Protein AF-A0A1F6TNJ2-F1 (afdb_monomer)

Sequence (83 aa):
MARFVSRERALIAGALLFWVWLPAAFAVPALVAQVIDGDTIVLTEGRHVRLIGVNTPEFWAGRNSESAAGARGAGAARRAHAR

Mean predicted aligned error: 14.44 Å

Foldseek 3Di:
DDDDDDPVNVVVVVVVVCVVPVVVVPDDDFAFPADQFPQWTATPVGDIGGHPPDDGQHPDPDPPRPPVVVVVVVPPVVPVPPD

pLDDT: mean 76.13, std 19.57, range [41.53, 98.19]

InterPro domains:
  IPR035437 SNase-like, OB-fold superfamily [G3DSA:2.40.50.90] (25-83)
  IPR035437 SNase-like, OB-fold superfamily [SSF50199] (27-67)

Nearest PDB structures (foldseek):
  7jh3-assembly2_B  TM=4.049E-01  e=1.703E+00  Escherichia coli K-12
  4atq-assembly3_L  TM=3.707E-01  e=1.823E+00  Paenarthrobacter aurescens TC1
  1wkh-assembly1_B  TM=4.359E-01  e=2.746E+00  Thermus thermophilus
  4atp-assembly2_H  TM=3.706E-01  e=2.090E+00  Paenarthrobacter aurescens TC1
  4atp-assembly2_E  TM=3.697E-01  e=4.135E+00  Paenarthrobacter aurescens TC1

Structure (mmCIF, N/CA/C/O backbone):
data_AF-A0A1F6TNJ2-F1
#
_entry.id   AF-A0A1F6TNJ2-F1
#
loop_
_atom_site.group_PDB
_atom_site.id
_atom_site.type_symbol
_atom_site.label_atom_id
_atom_site.label_alt_id
_atom_site.label_comp_id
_atom_site.label_asym_id
_atom_site.label_entity_id
_atom_site.label_seq_id
_atom_site.pdbx_PDB_ins_code
_atom_site.Cartn_x
_atom_site.Cartn_y
_atom_site.Cartn_z
_atom_site.occupancy
_atom_site.B_iso_or_equiv
_atom_site.auth_seq_id
_atom_site.auth_comp_id
_atom_site.auth_asym_id
_atom_site.auth_atom_id
_atom_site.pdbx_PDB_model_num
ATOM 1 N N . MET A 1 1 ? 22.639 5.753 -43.591 1.00 41.53 1 MET A N 1
ATOM 2 C CA . MET A 1 1 ? 23.462 5.997 -42.384 1.00 41.53 1 MET A CA 1
ATOM 3 C C . MET A 1 1 ? 22.794 5.300 -41.196 1.00 41.53 1 MET A C 1
ATOM 5 O O . MET A 1 1 ? 22.008 5.915 -40.492 1.00 41.53 1 MET A O 1
ATOM 9 N N . ALA A 1 2 ? 22.994 3.986 -41.042 1.00 49.25 2 ALA A N 1
ATOM 10 C CA . ALA A 1 2 ? 22.334 3.194 -39.999 1.00 49.25 2 ALA A CA 1
ATOM 11 C C . ALA A 1 2 ? 23.175 3.232 -38.712 1.00 49.25 2 ALA A C 1
ATOM 13 O O . ALA A 1 2 ? 24.321 2.786 -38.707 1.00 49.25 2 ALA A O 1
ATOM 14 N N . ARG A 1 3 ? 22.637 3.806 -37.630 1.00 62.62 3 ARG A N 1
ATOM 15 C CA . ARG A 1 3 ? 23.287 3.787 -36.311 1.00 62.62 3 ARG A CA 1
ATOM 16 C C . ARG A 1 3 ? 23.038 2.422 -35.673 1.00 62.62 3 ARG A C 1
ATOM 18 O O . ARG A 1 3 ? 21.930 2.147 -35.227 1.00 62.62 3 ARG A O 1
ATOM 25 N N . PHE A 1 4 ? 24.067 1.585 -35.616 1.00 63.09 4 PHE A N 1
ATOM 26 C CA . PHE A 1 4 ? 24.055 0.383 -34.789 1.00 63.09 4 PHE A CA 1
ATOM 27 C C . PHE A 1 4 ? 24.071 0.800 -33.313 1.00 63.09 4 PHE A C 1
ATOM 29 O O . PHE A 1 4 ? 25.008 1.452 -32.849 1.00 63.09 4 PHE A O 1
ATOM 36 N N . VAL A 1 5 ? 23.022 0.458 -32.565 1.00 69.56 5 VAL A N 1
ATOM 37 C CA . VAL A 1 5 ? 23.062 0.508 -31.098 1.00 69.56 5 VAL A CA 1
ATOM 38 C C . VAL A 1 5 ? 23.991 -0.617 -30.641 1.00 69.56 5 VAL A C 1
ATOM 40 O O . VAL A 1 5 ? 23.804 -1.766 -31.037 1.00 69.56 5 VAL A O 1
ATOM 43 N N . SER A 1 6 ? 25.020 -0.305 -29.846 1.00 83.69 6 SER A N 1
ATOM 44 C CA . SER A 1 6 ? 25.916 -1.336 -29.311 1.00 83.69 6 SER A CA 1
ATOM 45 C C . SER A 1 6 ? 25.149 -2.273 -28.369 1.00 83.69 6 SER A C 1
ATOM 47 O O . SER A 1 6 ? 24.273 -1.833 -27.622 1.00 83.69 6 SER A O 1
ATOM 49 N N . ARG A 1 7 ? 25.480 -3.573 -28.387 1.00 83.69 7 ARG A N 1
ATOM 50 C CA . ARG A 1 7 ? 24.832 -4.615 -27.563 1.00 83.69 7 ARG A CA 1
ATOM 51 C C . ARG A 1 7 ? 24.742 -4.221 -26.085 1.00 83.69 7 ARG A C 1
ATOM 53 O O . ARG A 1 7 ? 23.707 -4.410 -25.465 1.00 83.69 7 ARG A O 1
ATOM 60 N N . GLU A 1 8 ? 25.794 -3.617 -25.543 1.00 84.25 8 GLU A N 1
ATOM 61 C CA . GLU A 1 8 ? 25.852 -3.133 -24.156 1.00 84.25 8 GLU A CA 1
ATOM 62 C C . GLU A 1 8 ? 24.794 -2.066 -23.859 1.00 84.25 8 GLU A C 1
ATOM 64 O O . GLU A 1 8 ? 24.096 -2.140 -22.851 1.00 84.25 8 GLU A O 1
ATOM 69 N N . ARG A 1 9 ? 24.611 -1.104 -24.771 1.00 84.44 9 ARG A N 1
ATOM 70 C CA . ARG A 1 9 ? 23.589 -0.058 -24.637 1.00 84.44 9 ARG A CA 1
ATOM 71 C C . ARG A 1 9 ? 22.181 -0.635 -24.724 1.00 84.44 9 ARG A C 1
ATOM 73 O O . ARG A 1 9 ? 21.306 -0.185 -23.994 1.00 84.44 9 ARG A O 1
ATOM 80 N N . ALA A 1 10 ? 21.973 -1.643 -25.572 1.00 87.88 10 ALA A N 1
ATOM 81 C CA . ALA A 1 10 ? 20.696 -2.344 -25.667 1.00 87.88 10 ALA A CA 1
ATOM 82 C C . ALA A 1 10 ? 20.373 -3.133 -24.385 1.00 87.88 10 ALA A C 1
ATOM 84 O O . ALA A 1 10 ? 19.238 -3.093 -23.918 1.00 87.88 10 ALA A O 1
ATOM 85 N N . LEU A 1 11 ? 21.367 -3.792 -23.779 1.00 91.81 11 LEU A N 1
ATOM 86 C CA . LEU A 1 11 ? 21.195 -4.515 -22.515 1.00 91.81 11 LEU A CA 1
ATOM 87 C C . LEU A 1 11 ? 20.891 -3.571 -21.349 1.00 91.81 11 LEU A C 1
ATOM 89 O O . LEU A 1 11 ? 19.989 -3.851 -20.568 1.00 91.81 11 LEU A O 1
ATOM 93 N N . ILE A 1 12 ? 21.590 -2.437 -21.257 1.00 91.38 12 ILE A N 1
ATOM 94 C CA . ILE A 1 12 ? 21.323 -1.426 -20.223 1.00 91.38 12 ILE A CA 1
ATOM 95 C C . ILE A 1 12 ? 19.927 -0.829 -20.409 1.00 91.38 12 ILE A C 1
ATOM 97 O O . ILE A 1 12 ? 19.163 -0.759 -19.451 1.00 91.38 12 ILE A O 1
ATOM 101 N N . ALA A 1 13 ? 19.559 -0.444 -21.633 1.00 87.88 13 ALA A N 1
ATOM 102 C CA . ALA A 1 13 ? 18.225 0.081 -21.914 1.00 87.88 13 ALA A CA 1
ATOM 103 C C . ALA A 1 13 ? 17.126 -0.941 -21.572 1.00 87.88 13 ALA A C 1
ATOM 105 O O . ALA A 1 13 ? 16.128 -0.581 -20.952 1.00 87.88 13 ALA A O 1
ATOM 106 N N . GLY A 1 14 ? 17.335 -2.216 -21.912 1.00 89.50 14 GLY A N 1
ATOM 107 C CA . GLY A 1 14 ? 16.426 -3.304 -21.554 1.00 89.50 14 GLY A CA 1
ATOM 108 C C . GLY A 1 14 ? 16.326 -3.526 -20.043 1.00 89.50 14 GLY A C 1
ATOM 109 O O . GLY A 1 14 ? 15.223 -3.662 -19.525 1.00 89.50 14 GLY A O 1
ATOM 110 N N . ALA A 1 15 ? 17.449 -3.502 -19.322 1.00 91.00 15 ALA A N 1
ATOM 111 C CA . ALA A 1 15 ? 17.476 -3.653 -17.868 1.00 91.00 15 ALA A CA 1
ATOM 112 C C . ALA A 1 15 ? 16.782 -2.488 -17.149 1.00 91.00 15 ALA A C 1
ATOM 114 O O . ALA A 1 15 ? 16.035 -2.714 -16.201 1.00 91.00 15 ALA A O 1
ATOM 115 N N . LEU A 1 16 ? 16.974 -1.252 -17.620 1.00 90.31 16 LEU A N 1
ATOM 116 C CA . LEU A 1 16 ? 16.289 -0.077 -17.079 1.00 90.31 16 LEU A CA 1
ATOM 117 C C . LEU A 1 16 ? 14.784 -0.131 -17.351 1.00 90.31 16 LEU A C 1
ATOM 119 O O . LEU A 1 16 ? 13.993 0.128 -16.448 1.00 90.31 16 LEU A O 1
ATOM 123 N N . LEU A 1 17 ? 14.380 -0.521 -18.564 1.00 86.56 17 LEU A N 1
ATOM 124 C CA . LEU A 1 17 ? 12.968 -0.703 -18.897 1.00 86.56 17 LEU A CA 1
ATOM 125 C C . LEU A 1 17 ? 12.335 -1.787 -18.016 1.00 86.56 17 LEU A C 1
ATOM 127 O O . LEU A 1 17 ? 11.263 -1.572 -17.459 1.00 86.56 17 LEU A O 1
ATOM 131 N N . PHE 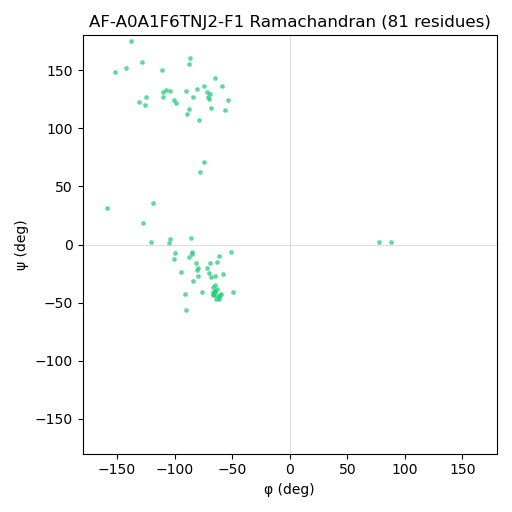A 1 18 ? 13.025 -2.915 -17.844 1.00 85.19 18 PHE A N 1
ATOM 132 C CA . PHE A 1 18 ? 12.594 -4.016 -16.988 1.00 85.19 18 PHE A CA 1
ATOM 133 C C . PHE A 1 18 ? 12.458 -3.581 -15.527 1.00 85.19 18 PHE A C 1
ATOM 135 O O . PHE A 1 18 ? 11.433 -3.839 -14.906 1.00 85.19 18 PHE A O 1
ATOM 142 N N . TRP A 1 19 ? 13.444 -2.866 -14.986 1.00 86.62 19 TRP A N 1
ATOM 143 C CA . TRP A 1 19 ? 13.421 -2.410 -13.597 1.00 86.62 19 TRP A CA 1
ATOM 144 C C . TRP A 1 19 ? 12.291 -1.410 -13.317 1.00 86.62 19 TRP A C 1
ATOM 146 O O . TRP A 1 19 ? 11.681 -1.455 -12.252 1.00 86.62 19 TRP A O 1
ATOM 156 N N . VAL A 1 20 ? 11.965 -0.553 -14.288 1.00 85.81 20 VAL A N 1
ATOM 157 C CA . VAL A 1 20 ? 10.864 0.414 -14.170 1.00 85.81 20 VAL A CA 1
ATOM 158 C C . VAL A 1 20 ? 9.493 -0.251 -14.331 1.00 85.81 20 VAL A C 1
ATOM 160 O O . VAL A 1 20 ? 8.567 0.088 -13.599 1.00 85.81 20 VAL A O 1
ATOM 163 N N . TRP A 1 21 ? 9.337 -1.187 -15.273 1.00 79.56 21 TRP A N 1
ATOM 164 C CA . TRP A 1 21 ? 8.019 -1.729 -15.634 1.00 79.56 21 TRP A CA 1
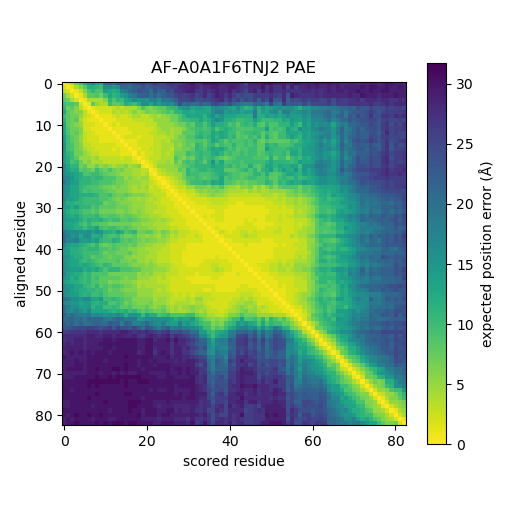ATOM 165 C C . TRP A 1 21 ? 7.619 -3.016 -14.910 1.00 79.56 21 TRP A C 1
ATOM 167 O O . TRP A 1 21 ? 6.426 -3.285 -14.777 1.00 79.56 21 TRP A O 1
ATOM 177 N N . LEU A 1 22 ? 8.571 -3.810 -14.418 1.00 79.94 22 LEU A N 1
ATOM 178 C CA . LEU A 1 22 ? 8.263 -5.077 -13.753 1.00 79.94 22 LEU A CA 1
ATOM 179 C C . LEU A 1 22 ? 7.470 -4.925 -12.438 1.00 79.94 22 LEU A C 1
ATOM 181 O O . LEU A 1 22 ? 6.554 -5.719 -12.230 1.00 79.94 22 LEU A O 1
ATOM 185 N N . PRO A 1 23 ? 7.740 -3.944 -11.551 1.00 78.69 23 PRO A N 1
ATOM 186 C CA . PRO A 1 23 ? 7.052 -3.867 -10.259 1.00 78.69 23 PRO A CA 1
ATOM 187 C C . PRO A 1 23 ? 5.540 -3.651 -10.391 1.00 78.69 23 PRO A C 1
ATOM 189 O O . PRO A 1 23 ? 4.759 -4.253 -9.657 1.00 78.69 23 PRO A O 1
ATOM 192 N N . ALA A 1 24 ? 5.119 -2.838 -11.365 1.00 76.31 24 ALA A N 1
ATOM 193 C CA . ALA A 1 24 ? 3.707 -2.557 -11.613 1.00 76.31 24 ALA A CA 1
ATOM 194 C C . ALA A 1 24 ? 2.925 -3.806 -12.058 1.00 76.31 24 ALA A C 1
ATOM 196 O O . ALA A 1 24 ? 1.729 -3.902 -11.791 1.00 76.31 24 ALA A O 1
ATOM 197 N N . ALA A 1 25 ? 3.593 -4.784 -12.679 1.00 80.81 25 ALA A N 1
ATOM 198 C CA . ALA A 1 25 ? 2.962 -6.015 -13.150 1.00 80.81 25 ALA A CA 1
ATOM 199 C C . ALA A 1 25 ? 2.506 -6.953 -12.014 1.00 80.81 25 ALA A C 1
ATOM 201 O O . ALA A 1 25 ? 1.701 -7.848 -12.258 1.00 80.81 25 ALA A O 1
ATOM 202 N N . PHE A 1 26 ? 2.995 -6.753 -10.785 1.00 84.12 26 PHE A N 1
ATOM 203 C CA . PHE A 1 26 ? 2.637 -7.568 -9.616 1.00 84.12 26 PHE A CA 1
ATOM 204 C C . PHE A 1 26 ? 1.669 -6.870 -8.652 1.00 84.12 26 PHE A C 1
ATOM 206 O O . PHE A 1 26 ? 1.312 -7.439 -7.619 1.00 84.12 26 PHE A O 1
ATOM 213 N N . ALA A 1 27 ? 1.235 -5.646 -8.962 1.00 86.88 27 ALA A N 1
ATOM 214 C CA . ALA A 1 27 ? 0.257 -4.947 -8.143 1.00 86.88 27 ALA A CA 1
ATOM 215 C C . ALA A 1 27 ? -1.119 -5.620 -8.262 1.00 86.88 27 ALA A C 1
ATOM 217 O O . ALA A 1 27 ? -1.624 -5.848 -9.360 1.00 86.88 27 ALA A O 1
ATOM 218 N N . VAL A 1 28 ? -1.743 -5.910 -7.119 1.00 90.56 28 VAL A N 1
ATOM 219 C CA . VAL A 1 28 ? -3.104 -6.454 -7.061 1.00 90.56 28 VAL A CA 1
ATOM 220 C C . VAL A 1 28 ? -4.073 -5.306 -6.767 1.00 90.56 28 VAL A C 1
ATOM 222 O O . VAL A 1 28 ? -3.913 -4.651 -5.733 1.00 90.56 28 VAL A O 1
ATOM 225 N N . PRO A 1 29 ? -5.072 -5.043 -7.630 1.00 93.12 29 PRO A N 1
ATOM 226 C CA . PRO A 1 29 ? -6.111 -4.063 -7.339 1.00 93.12 29 PRO A CA 1
ATOM 227 C C . PRO A 1 29 ? -6.858 -4.425 -6.053 1.00 93.12 29 PRO A C 1
ATOM 229 O O . PRO A 1 29 ? -7.227 -5.581 -5.846 1.00 93.12 29 PRO A O 1
ATOM 232 N N . ALA A 1 30 ? -7.105 -3.433 -5.204 1.00 95.25 30 ALA A N 1
ATOM 233 C CA . ALA A 1 30 ? -7.845 -3.598 -3.961 1.00 95.25 30 ALA A CA 1
ATOM 234 C C . ALA A 1 30 ? -8.725 -2.372 -3.705 1.00 95.25 30 ALA A C 1
ATOM 236 O O . ALA A 1 30 ? -8.402 -1.265 -4.140 1.00 95.25 30 ALA A O 1
ATOM 237 N N . LEU A 1 31 ? -9.833 -2.575 -2.993 1.00 97.94 31 LEU A N 1
ATOM 238 C CA . LEU A 1 31 ? -10.739 -1.505 -2.587 1.00 97.94 31 LEU A CA 1
ATOM 239 C C . LEU A 1 31 ? -10.598 -1.260 -1.088 1.00 97.94 31 LEU A C 1
ATOM 241 O O . LEU A 1 31 ? -10.598 -2.196 -0.289 1.00 97.94 31 LEU A O 1
ATOM 245 N N . VAL A 1 32 ? -10.481 0.011 -0.714 1.00 97.75 32 VAL A N 1
ATOM 246 C CA . VAL A 1 32 ? -10.359 0.431 0.684 1.00 97.75 32 VAL A CA 1
ATOM 247 C C . VAL A 1 32 ? -11.750 0.541 1.298 1.00 97.75 32 VAL A C 1
ATOM 249 O O . VAL A 1 32 ? -12.609 1.236 0.758 1.00 97.75 32 VAL A O 1
ATOM 252 N N . ALA A 1 33 ? -11.958 -0.120 2.4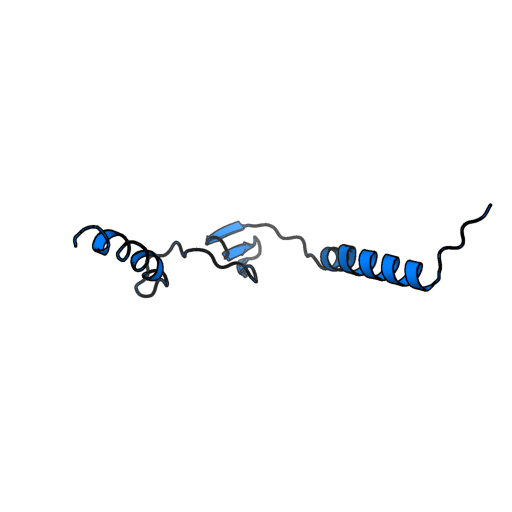34 1.00 98.12 33 ALA A N 1
ATOM 253 C CA . ALA A 1 33 ? -13.152 0.043 3.260 1.00 98.12 33 ALA A CA 1
ATOM 254 C C . ALA A 1 33 ? -12.971 1.132 4.322 1.00 98.12 33 ALA A C 1
ATOM 256 O O . ALA A 1 33 ? -13.878 1.928 4.548 1.00 98.12 33 ALA A O 1
ATOM 257 N N . GLN A 1 34 ? -11.807 1.169 4.978 1.00 96.75 34 GLN A N 1
ATOM 258 C CA . GLN A 1 34 ? -11.532 2.094 6.078 1.00 96.75 34 GLN A CA 1
ATOM 259 C C . GLN A 1 34 ? -10.036 2.417 6.173 1.00 96.75 34 GLN A C 1
ATOM 261 O O . GLN A 1 34 ? -9.191 1.567 5.901 1.00 96.75 34 GLN A O 1
ATOM 266 N N . VAL A 1 35 ? -9.710 3.633 6.615 1.00 94.25 35 VAL A N 1
ATOM 267 C CA . VAL A 1 35 ? -8.354 4.030 7.028 1.00 94.25 35 VAL A CA 1
ATOM 268 C C . VAL A 1 35 ? -8.288 3.986 8.555 1.00 94.25 35 VAL A C 1
ATOM 270 O O . VAL A 1 35 ? -9.127 4.606 9.208 1.00 94.25 35 VAL A O 1
ATOM 273 N N . ILE A 1 36 ? -7.341 3.227 9.115 1.00 91.88 36 ILE A N 1
ATOM 274 C CA . ILE A 1 36 ? -7.129 3.130 10.571 1.00 91.88 36 ILE A CA 1
ATOM 275 C C . ILE A 1 36 ? -6.131 4.202 11.009 1.00 91.88 36 ILE A C 1
ATOM 277 O O . ILE A 1 36 ? -6.462 5.044 11.835 1.00 91.88 36 ILE A O 1
ATOM 281 N N . ASP A 1 37 ? -4.948 4.192 10.396 1.00 89.75 37 ASP A N 1
ATOM 282 C CA . ASP A 1 37 ? -3.853 5.133 10.633 1.00 89.75 37 ASP A CA 1
ATOM 283 C C . ASP A 1 37 ? -3.234 5.535 9.286 1.00 89.75 37 ASP A C 1
ATOM 285 O O . ASP A 1 37 ? -3.599 5.010 8.231 1.00 89.75 37 ASP A O 1
ATOM 289 N N . GLY A 1 38 ? -2.278 6.465 9.298 1.00 91.56 38 GLY A N 1
ATOM 290 C CA . GLY A 1 38 ? -1.650 6.9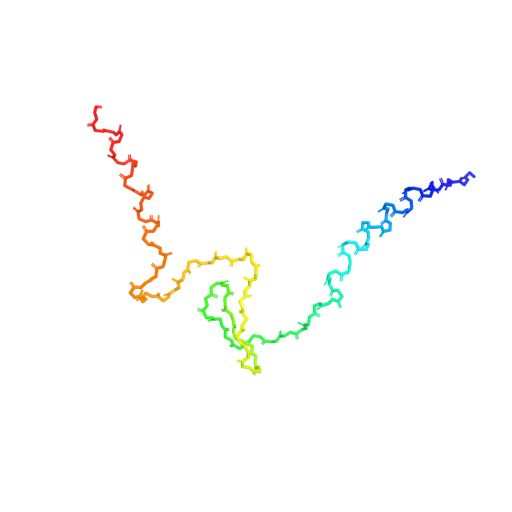66 8.073 1.00 91.56 38 GLY A CA 1
ATOM 291 C C . GLY A 1 38 ? -0.861 5.918 7.268 1.00 91.56 38 GLY A C 1
ATOM 292 O O . GLY A 1 38 ? -0.581 6.149 6.093 1.00 91.56 38 GLY A O 1
ATOM 293 N N . ASP A 1 39 ? -0.539 4.766 7.861 1.00 94.50 39 ASP A N 1
ATOM 294 C CA . ASP A 1 39 ? 0.101 3.628 7.197 1.00 94.50 39 ASP A CA 1
ATOM 295 C C . ASP A 1 39 ? -0.726 2.335 7.241 1.00 94.50 39 ASP A C 1
ATOM 297 O O . ASP A 1 39 ? -0.265 1.311 6.738 1.00 94.50 39 ASP A O 1
ATOM 301 N N . THR A 1 40 ? -1.932 2.357 7.816 1.00 94.56 40 THR A N 1
ATOM 302 C CA . THR A 1 40 ? -2.721 1.147 8.071 1.00 94.56 40 THR A CA 1
ATOM 303 C C . THR A 1 40 ? -4.155 1.311 7.567 1.00 94.56 40 THR A C 1
ATOM 305 O O . THR A 1 40 ? -4.888 2.203 7.996 1.00 94.56 40 THR A O 1
ATOM 308 N N . ILE A 1 41 ? -4.582 0.418 6.668 1.00 96.38 41 ILE A N 1
ATOM 309 C CA . ILE A 1 41 ? -5.910 0.422 6.033 1.00 96.38 41 ILE A CA 1
ATOM 310 C C . ILE A 1 41 ? -6.603 -0.940 6.151 1.00 96.38 41 ILE A C 1
ATOM 312 O O . ILE A 1 41 ? -5.952 -1.977 6.281 1.00 96.38 41 ILE A O 1
ATOM 316 N N . VAL A 1 42 ? -7.931 -0.939 6.048 1.00 97.62 42 VAL A N 1
ATOM 317 C CA . VAL A 1 42 ? -8.767 -2.139 5.921 1.00 97.62 42 VAL A CA 1
ATOM 318 C C . VAL A 1 42 ? -9.347 -2.187 4.517 1.00 97.62 42 VAL A C 1
ATOM 320 O O . VAL A 1 42 ? -9.893 -1.197 4.022 1.00 97.62 42 VAL A O 1
ATOM 323 N N . LEU A 1 43 ? -9.235 -3.343 3.875 1.00 98.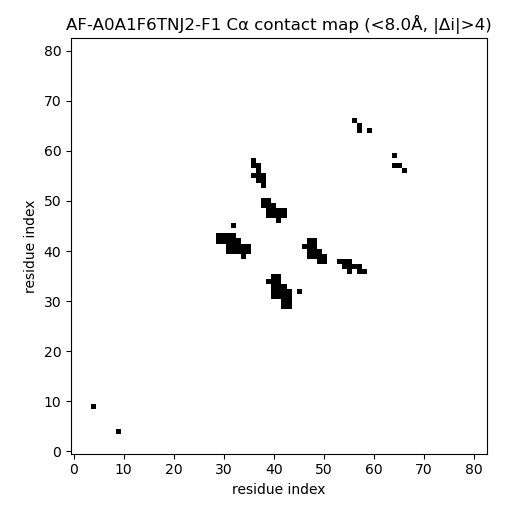19 43 LEU A N 1
ATOM 324 C CA . LEU A 1 43 ? -9.798 -3.601 2.554 1.00 98.19 43 LEU A CA 1
ATOM 325 C C . LEU A 1 43 ? -11.254 -4.076 2.655 1.00 98.19 43 LEU A C 1
ATOM 327 O O . LEU A 1 43 ? -11.688 -4.561 3.699 1.00 98.19 43 LEU A O 1
ATOM 331 N N . THR A 1 44 ? -12.016 -3.970 1.569 1.00 98.19 44 THR A N 1
ATOM 332 C CA . THR A 1 44 ? -13.439 -4.367 1.527 1.00 98.19 44 THR A CA 1
ATOM 333 C C . THR A 1 44 ? -13.704 -5.828 1.883 1.00 98.19 44 THR A C 1
ATOM 335 O O . THR A 1 44 ? -14.778 -6.154 2.375 1.00 98.19 44 THR A O 1
ATOM 338 N N . GLU A 1 45 ? -12.722 -6.704 1.692 1.00 96.25 45 GLU A N 1
ATOM 339 C CA . GLU A 1 45 ? -12.768 -8.113 2.084 1.00 96.25 45 GLU A CA 1
ATOM 340 C C . GLU A 1 45 ? -12.335 -8.373 3.542 1.00 96.25 45 GLU A C 1
ATOM 342 O O . GLU A 1 45 ? -12.207 -9.523 3.954 1.00 96.25 45 GLU A O 1
ATOM 347 N N . GLY A 1 46 ? -12.073 -7.321 4.324 1.00 96.50 46 GLY A N 1
ATOM 348 C CA . GLY A 1 46 ? -11.752 -7.398 5.754 1.00 96.50 46 GLY A CA 1
ATOM 349 C C . GLY A 1 46 ? -10.271 -7.597 6.090 1.00 96.50 46 GLY A C 1
ATOM 350 O O . GLY A 1 46 ? -9.917 -7.694 7.262 1.00 96.50 46 GLY A O 1
ATOM 351 N N . ARG A 1 47 ? -9.374 -7.645 5.097 1.00 97.25 47 ARG A N 1
ATOM 352 C CA . ARG A 1 47 ? -7.924 -7.725 5.344 1.00 97.25 47 ARG A CA 1
ATOM 353 C C . ARG A 1 47 ? -7.370 -6.382 5.815 1.00 97.25 47 ARG A C 1
ATOM 355 O O . ARG A 1 47 ? -7.659 -5.350 5.215 1.00 97.25 47 ARG A O 1
ATOM 362 N N . HIS A 1 48 ? -6.514 -6.417 6.833 1.00 96.62 48 HIS A N 1
ATOM 363 C CA . HIS A 1 48 ? -5.734 -5.2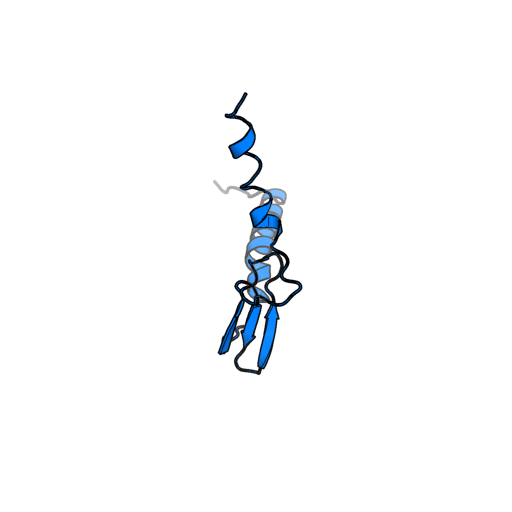64 7.281 1.00 96.62 48 HIS A CA 1
ATOM 364 C C . HIS A 1 48 ? -4.399 -5.222 6.531 1.00 96.62 48 HIS A C 1
ATOM 366 O O . HIS A 1 48 ? -3.704 -6.235 6.442 1.00 96.62 48 HIS A O 1
AT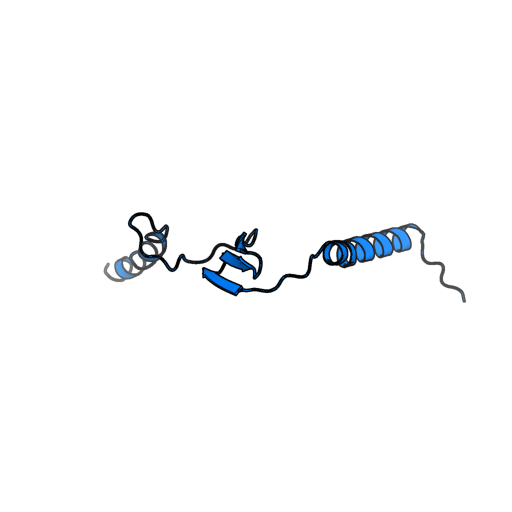OM 372 N N . VAL A 1 49 ? -4.032 -4.057 6.004 1.00 95.56 49 VAL A N 1
ATOM 373 C CA . VAL A 1 49 ? -2.794 -3.841 5.246 1.00 95.56 49 VAL A CA 1
ATOM 374 C C . VAL A 1 49 ? -2.011 -2.699 5.876 1.00 95.56 49 VAL A C 1
ATOM 376 O O . VAL A 1 49 ? -2.552 -1.606 6.040 1.00 95.56 49 VAL A O 1
ATOM 379 N N . ARG A 1 50 ? -0.730 -2.949 6.184 1.00 93.94 50 ARG A N 1
ATOM 380 C CA . ARG A 1 50 ? 0.236 -1.924 6.598 1.00 93.94 50 ARG A CA 1
ATOM 381 C C . ARG A 1 50 ? 1.193 -1.605 5.455 1.00 93.94 50 ARG A C 1
ATOM 383 O O . ARG A 1 50 ? 1.739 -2.512 4.824 1.00 93.94 50 ARG A O 1
ATOM 390 N N . LEU A 1 51 ? 1.397 -0.321 5.195 1.00 93.94 51 LEU A N 1
ATOM 391 C CA . LEU A 1 51 ? 2.308 0.163 4.168 1.00 93.94 51 LEU A CA 1
ATOM 392 C C . LEU A 1 51 ? 3.762 -0.073 4.597 1.00 93.94 51 LEU A C 1
ATOM 394 O O . LEU A 1 51 ? 4.189 0.328 5.677 1.00 93.94 51 LEU A O 1
ATOM 398 N N . ILE A 1 52 ? 4.543 -0.726 3.737 1.00 91.56 52 ILE A N 1
ATOM 399 C CA . ILE A 1 52 ? 5.956 -1.009 4.005 1.00 91.56 52 ILE A CA 1
ATOM 400 C C . ILE A 1 52 ? 6.799 0.232 3.711 1.00 91.56 52 ILE A C 1
ATOM 402 O O . ILE A 1 52 ? 6.652 0.858 2.663 1.00 91.56 52 ILE A O 1
ATOM 406 N N . GLY A 1 53 ? 7.708 0.572 4.626 1.00 93.50 53 GLY A N 1
ATOM 407 C CA . GLY A 1 53 ? 8.590 1.737 4.491 1.00 93.50 53 GLY A CA 1
ATOM 408 C C . GLY A 1 53 ? 7.918 3.078 4.801 1.00 93.50 53 GLY A C 1
ATOM 409 O O . GLY A 1 53 ? 8.570 4.114 4.707 1.00 93.50 53 GLY A O 1
ATOM 410 N N . VAL A 1 54 ? 6.646 3.060 5.206 1.00 91.81 54 VAL A N 1
ATOM 411 C CA . VAL A 1 54 ? 5.915 4.225 5.706 1.00 91.81 54 VAL A CA 1
ATOM 412 C C . VAL A 1 54 ? 5.680 4.012 7.196 1.00 91.81 54 VAL A C 1
ATOM 414 O O . VAL A 1 54 ? 5.190 2.965 7.602 1.00 91.81 54 VAL A O 1
ATOM 417 N N . ASN A 1 55 ? 6.067 4.992 8.007 1.00 88.75 55 ASN A N 1
ATOM 418 C CA . ASN A 1 55 ? 5.755 5.033 9.431 1.00 88.75 55 ASN A CA 1
ATOM 419 C C . ASN A 1 55 ? 5.080 6.377 9.705 1.00 88.75 55 ASN A C 1
ATOM 421 O O . ASN A 1 55 ? 5.660 7.428 9.416 1.00 88.75 55 ASN A O 1
ATOM 425 N N . THR A 1 56 ? 3.846 6.340 10.200 1.00 87.81 56 THR A N 1
ATOM 426 C CA . THR A 1 56 ? 3.060 7.540 10.493 1.00 87.81 56 THR A CA 1
ATOM 427 C C . THR A 1 56 ? 2.856 7.730 11.988 1.00 87.81 56 THR A C 1
ATOM 429 O O . THR A 1 56 ? 2.767 6.743 12.710 1.00 87.81 56 THR A O 1
ATOM 432 N N . PRO A 1 57 ? 2.728 8.980 12.473 1.00 79.56 57 PRO A N 1
ATOM 433 C CA . PRO A 1 57 ? 2.285 9.222 13.840 1.00 79.56 57 PRO A CA 1
ATOM 434 C C . PRO A 1 57 ? 0.959 8.496 14.103 1.00 79.56 57 PRO A C 1
ATOM 436 O O . PRO A 1 57 ? -0.004 8.682 13.364 1.00 79.56 57 PRO A O 1
ATOM 439 N N . GLU A 1 58 ? 0.935 7.663 15.135 1.00 76.31 58 GLU A N 1
ATOM 440 C CA . GLU A 1 58 ? -0.214 6.826 15.491 1.00 76.31 58 GLU A CA 1
ATOM 441 C C . GLU A 1 58 ? -1.345 7.703 16.073 1.00 76.31 58 GLU A C 1
ATOM 443 O O . GLU A 1 58 ? -1.094 8.529 16.960 1.00 76.31 58 GLU A O 1
ATOM 448 N N . PHE A 1 59 ? -2.588 7.554 15.593 1.00 67.12 59 PHE A N 1
ATOM 449 C CA . PHE A 1 59 ? -3.718 8.385 16.044 1.00 67.12 59 PHE A CA 1
ATOM 450 C C . PHE A 1 59 ? -4.330 7.913 17.372 1.00 67.12 59 PHE A C 1
ATOM 452 O O . PHE A 1 59 ? -5.057 8.666 18.028 1.00 67.12 59 PHE A O 1
ATOM 459 N N . TRP A 1 60 ? -4.034 6.687 17.811 1.00 60.03 60 TRP A N 1
ATOM 460 C CA . TRP A 1 60 ? -4.565 6.133 19.052 1.00 60.03 60 TRP A CA 1
ATOM 461 C C . TRP A 1 60 ? -3.659 6.464 20.252 1.00 60.03 60 TRP A C 1
ATOM 463 O O . TRP A 1 60 ? -2.546 5.966 20.412 1.00 60.03 60 TRP A O 1
ATOM 473 N N . ALA A 1 61 ? -4.169 7.297 21.162 1.00 54.12 61 ALA A N 1
ATOM 474 C CA . ALA A 1 61 ? -3.539 7.600 22.447 1.00 54.12 61 ALA A CA 1
ATOM 475 C C . ALA A 1 61 ? -3.761 6.458 23.461 1.00 54.12 61 ALA A C 1
ATOM 477 O O . ALA A 1 61 ? -4.426 6.620 24.484 1.00 54.12 61 ALA A O 1
ATOM 478 N N . GLY A 1 62 ? -3.244 5.265 23.170 1.00 51.03 62 GLY A N 1
ATOM 479 C CA . GLY A 1 62 ? -3.097 4.202 24.166 1.00 51.03 62 GLY A CA 1
ATOM 480 C C . GLY A 1 62 ? -1.765 4.343 24.896 1.00 51.03 62 GLY A C 1
ATOM 481 O O . GLY A 1 62 ? -0.821 4.912 24.360 1.00 51.03 62 GLY A O 1
ATOM 482 N N . ARG A 1 63 ? -1.679 3.811 26.123 1.00 51.19 63 ARG A N 1
ATOM 483 C CA . ARG A 1 63 ? -0.598 3.986 27.126 1.00 51.19 63 ARG A CA 1
ATOM 484 C C . ARG A 1 63 ? 0.848 3.743 26.634 1.00 51.19 63 ARG A C 1
ATOM 486 O O . ARG A 1 63 ? 1.788 4.027 27.371 1.00 51.19 63 ARG A O 1
ATOM 493 N N . ASN A 1 64 ? 1.027 3.274 25.400 1.00 51.09 64 ASN A N 1
ATOM 494 C CA . ASN A 1 64 ? 2.302 2.911 24.797 1.00 51.09 64 ASN A CA 1
ATOM 495 C C . ASN A 1 64 ? 2.533 3.594 23.428 1.00 51.09 64 ASN A C 1
ATOM 497 O O . ASN A 1 64 ? 3.357 3.112 22.659 1.00 51.09 64 ASN A O 1
ATOM 501 N N . SER A 1 65 ? 1.813 4.679 23.103 1.00 51.38 65 SER A N 1
ATOM 502 C CA . SER A 1 65 ? 2.002 5.443 21.863 1.00 51.38 65 SER A CA 1
ATOM 503 C C . SER A 1 65 ? 3.452 5.918 21.751 1.00 51.38 65 SER A C 1
ATOM 505 O O . SER A 1 65 ? 3.932 6.715 22.569 1.00 51.38 65 SER A O 1
ATOM 507 N N . GLU A 1 66 ? 4.163 5.432 20.744 1.00 54.56 66 GLU A N 1
ATOM 508 C CA . GLU A 1 66 ? 5.549 5.779 20.474 1.00 54.56 66 GLU A CA 1
ATOM 509 C C . GLU A 1 66 ? 5.633 7.196 19.877 1.00 54.56 66 GLU A C 1
ATOM 511 O O . GLU A 1 66 ? 5.891 7.379 18.698 1.00 54.56 66 GLU A O 1
ATOM 516 N N . SER A 1 67 ? 5.378 8.240 20.678 1.00 51.72 67 SER A N 1
ATOM 517 C CA . SER A 1 67 ? 5.672 9.630 20.282 1.00 51.72 67 SER A CA 1
ATOM 518 C C . SER A 1 67 ? 5.801 10.636 21.440 1.00 51.72 67 SER A C 1
ATOM 520 O O . SER A 1 67 ? 5.677 11.842 21.249 1.00 51.72 67 SER A O 1
ATOM 522 N N . ALA A 1 68 ? 6.276 10.204 22.616 1.00 49.44 68 ALA A N 1
ATOM 523 C CA . ALA A 1 68 ? 7.032 11.109 23.504 1.00 49.44 68 ALA A CA 1
ATOM 524 C C . ALA A 1 68 ? 8.338 11.631 22.844 1.00 49.44 68 ALA A C 1
ATOM 526 O O . ALA A 1 68 ? 8.989 12.541 23.361 1.00 49.44 68 ALA A O 1
ATOM 527 N N . ALA A 1 69 ? 8.731 11.078 21.689 1.00 48.22 69 ALA A N 1
ATOM 528 C CA . ALA A 1 69 ? 9.869 11.526 20.890 1.00 48.22 69 ALA A CA 1
ATOM 529 C C . ALA A 1 69 ? 9.659 12.914 20.246 1.00 48.22 69 ALA A C 1
ATOM 531 O O . ALA A 1 69 ? 10.626 13.661 20.112 1.00 48.22 69 ALA A O 1
ATOM 532 N N . GLY A 1 70 ? 8.413 13.323 19.960 1.00 43.03 70 GLY A N 1
ATOM 533 C CA . GLY A 1 70 ? 8.104 14.689 19.503 1.00 43.03 70 GLY A CA 1
ATOM 534 C C . GLY A 1 70 ? 8.270 15.754 20.598 1.00 43.03 70 GLY A C 1
ATOM 535 O O . GLY A 1 70 ? 8.565 16.913 20.314 1.00 43.03 70 GLY A O 1
ATOM 536 N N . ALA A 1 71 ? 8.173 15.363 21.872 1.00 46.97 71 ALA A N 1
ATOM 537 C CA . ALA A 1 71 ? 8.312 16.284 23.000 1.00 46.97 71 ALA A CA 1
ATOM 538 C C . ALA A 1 71 ? 9.779 16.597 23.359 1.00 46.97 71 ALA A C 1
ATOM 540 O O . ALA A 1 71 ? 10.061 17.641 23.952 1.00 46.97 7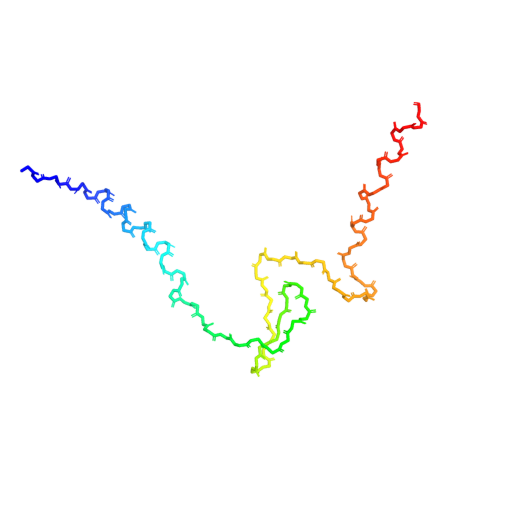1 ALA A O 1
ATOM 541 N N . ARG A 1 72 ? 10.741 15.737 22.984 1.00 44.97 72 ARG A N 1
ATOM 542 C CA . ARG A 1 72 ? 12.164 15.931 23.340 1.00 44.97 72 ARG A CA 1
ATOM 543 C C . ARG A 1 72 ? 12.894 16.944 22.450 1.00 44.97 72 ARG A C 1
ATOM 545 O O . ARG A 1 72 ? 13.893 17.507 22.892 1.00 44.97 72 ARG A O 1
ATOM 552 N N . GLY A 1 73 ? 12.379 17.243 21.254 1.00 43.34 73 GLY A N 1
ATOM 553 C CA . GLY A 1 73 ? 12.944 18.264 20.357 1.00 43.34 73 GLY A CA 1
ATOM 554 C C . GLY A 1 73 ? 12.562 19.708 20.714 1.00 43.34 73 GLY A C 1
ATOM 555 O O . GLY A 1 73 ? 13.332 20.633 20.471 1.00 43.34 73 GLY A O 1
ATOM 556 N N . ALA A 1 74 ? 11.414 19.924 21.365 1.00 48.66 74 ALA A N 1
ATOM 557 C CA . ALA A 1 74 ? 10.896 21.268 21.656 1.00 48.66 74 ALA A CA 1
ATOM 558 C C . ALA A 1 74 ? 11.459 21.909 22.948 1.00 48.66 74 ALA A C 1
ATOM 560 O O . ALA A 1 74 ? 11.212 23.088 23.226 1.00 48.66 74 ALA A O 1
ATOM 561 N N . GLY A 1 75 ? 12.210 21.144 23.753 1.00 43.34 75 GLY A N 1
ATOM 562 C CA . GLY A 1 75 ? 12.767 21.579 25.042 1.00 43.34 75 GLY A CA 1
ATOM 563 C C . GLY A 1 75 ? 14.248 21.982 25.025 1.00 43.34 75 GLY A C 1
ATOM 564 O O . GLY A 1 75 ? 14.727 22.565 25.998 1.00 43.34 75 GLY A O 1
ATOM 565 N N . ALA A 1 76 ? 14.989 21.688 23.952 1.00 48.25 76 ALA A N 1
ATOM 566 C CA . ALA A 1 76 ? 16.417 22.015 23.856 1.00 48.25 76 ALA A CA 1
ATOM 567 C C . ALA A 1 76 ? 16.664 23.461 23.382 1.00 48.25 76 ALA A C 1
ATOM 569 O O . ALA A 1 76 ? 17.597 24.109 23.850 1.00 48.25 76 ALA A O 1
ATOM 570 N N . ALA A 1 77 ? 15.779 24.011 22.543 1.00 49.25 77 ALA A N 1
ATOM 571 C CA . ALA A 1 77 ? 15.931 25.360 21.989 1.00 49.25 77 ALA A CA 1
ATOM 572 C C . ALA A 1 77 ? 15.691 26.496 23.007 1.00 49.25 77 ALA A C 1
ATOM 574 O O . ALA A 1 77 ? 16.181 27.604 22.819 1.00 49.25 77 ALA A O 1
ATOM 575 N N . ARG A 1 78 ? 14.987 26.244 24.123 1.00 52.88 78 ARG A N 1
ATOM 576 C CA . ARG A 1 78 ? 14.683 27.282 25.133 1.00 52.88 78 ARG A CA 1
ATOM 577 C C . ARG A 1 78 ? 15.776 27.505 26.182 1.00 52.88 78 ARG A C 1
ATOM 579 O O . ARG A 1 78 ? 15.660 28.430 26.975 1.00 52.88 78 ARG A O 1
ATOM 586 N N . ARG A 1 79 ? 16.837 26.689 26.203 1.00 52.25 79 ARG A N 1
ATOM 587 C CA . ARG A 1 79 ? 17.944 26.821 27.174 1.00 52.25 79 ARG A CA 1
ATOM 588 C C . ARG A 1 79 ? 19.185 27.532 26.634 1.00 52.25 79 ARG A C 1
ATOM 590 O O . ARG A 1 79 ? 20.079 27.833 27.415 1.00 52.25 79 ARG A O 1
ATOM 597 N N . ALA A 1 80 ? 19.228 27.832 25.337 1.00 53.53 80 ALA A N 1
ATOM 598 C CA . ALA A 1 80 ? 20.360 28.516 24.711 1.00 53.53 80 ALA A CA 1
ATOM 599 C C . ALA A 1 80 ? 20.275 30.055 24.771 1.00 53.53 80 ALA A C 1
ATOM 601 O O . ALA A 1 80 ? 21.265 30.716 24.496 1.00 53.53 80 ALA A O 1
ATOM 602 N N . HIS A 1 81 ? 19.128 30.627 25.161 1.00 49.09 81 HIS A N 1
ATOM 603 C CA . HIS A 1 81 ? 18.908 32.083 25.203 1.00 49.09 81 HIS A CA 1
ATOM 604 C C . HIS A 1 81 ? 18.947 32.700 26.614 1.00 49.09 81 HIS A C 1
ATOM 606 O O . HIS A 1 81 ? 18.657 33.881 26.769 1.00 49.09 81 HIS A O 1
ATOM 612 N N . ALA A 1 82 ? 19.274 31.907 27.638 1.00 51.44 82 ALA A N 1
ATOM 613 C CA . ALA A 1 82 ? 19.258 32.322 29.045 1.00 51.44 82 ALA A CA 1
ATOM 614 C C . ALA A 1 82 ? 20.642 32.225 29.717 1.00 51.44 82 ALA A C 1
ATOM 616 O O . ALA A 1 82 ? 20.734 31.852 30.887 1.00 51.44 82 ALA A O 1
ATOM 617 N N . ARG A 1 83 ? 21.720 32.512 28.981 1.00 43.53 83 ARG A N 1
ATOM 618 C CA . ARG A 1 83 ? 23.063 32.696 29.545 1.00 43.53 83 ARG A CA 1
ATOM 619 C C . ARG A 1 83 ? 23.698 33.955 28.993 1.00 43.53 83 ARG A C 1
ATOM 621 O O . ARG A 1 83 ? 23.513 34.193 27.781 1.00 43.53 83 ARG A O 1
#

Secondary structure (DSSP, 8-state):
---PPPHHHHHHHHHHHHHHHTGGGGPPP--EEEEEETTEEEETTS-EEE-TT-----S---TT-TTTHHHHHTTTGGGSS--

Organism: NCBI:txid1817760

Radius of gyration: 24.35 Å; Cα contacts (8 Å, |Δi|>4): 50; chains: 1; bounding box: 39×41×72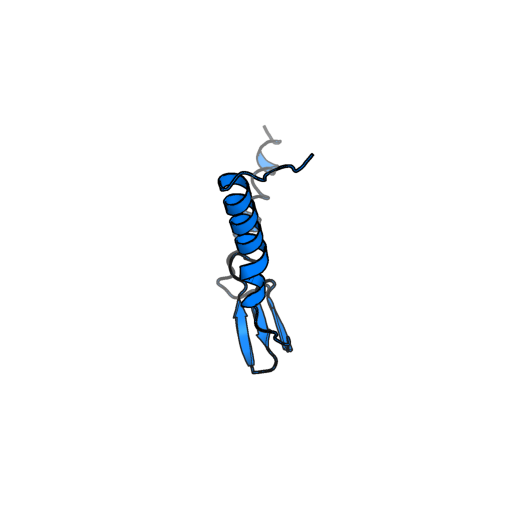 Å

Solvent-accessible surface area (backbone atoms only — not comparable to full-atom values): 5556 Å² total; per-residue (Å²): 140,84,82,80,79,52,71,67,59,53,51,53,54,48,50,52,50,46,67,68,55,51,65,69,74,71,66,75,90,79,55,80,64,45,76,77,42,85,32,31,36,29,31,70,88,70,51,77,48,71,49,85,98,52,86,52,83,74,81,63,92,50,104,76,55,92,55,70,67,68,60,63,67,74,63,61,71,72,64,75,78,77,121